Protein AF-A0A2V5SG79-F1 (afdb_monomer_lite)

Radius of gyration: 14.53 Å; chains: 1; bounding box: 36×24×41 Å

Sequence (87 aa):
MHAYSALAYQSEKVCGNGWAAVGDAAGFIDPLYSPGLDFCSYTSHVVADLLARSVSGEDVSSLVDYYNEQYPLMYRGWFESLYKDKY

Secondary structure (DSSP, 8-state):
--TTTT--EE-S--EETTEE--GGGTEE--GGG-THHHHHHHHHHHHHHHHHHHHTT---HHHHHHHHHHHHHHHHHHIIIIITT--

Structure (mmCIF, N/CA/C/O backbone):
data_AF-A0A2V5SG79-F1
#
_entry.id   AF-A0A2V5SG79-F1
#
loop_
_atom_site.group_PDB
_atom_site.id
_atom_site.type_symbol
_atom_site.label_atom_id
_atom_site.label_alt_id
_atom_site.label_comp_id
_atom_site.label_asym_id
_atom_site.label_entity_id
_atom_site.label_seq_id
_atom_site.pdbx_PDB_ins_code
_atom_site.Cartn_x
_atom_site.Cartn_y
_atom_site.Cartn_z
_atom_site.occupancy
_atom_site.B_iso_or_equiv
_atom_site.auth_seq_id
_atom_site.auth_comp_id
_atom_site.auth_asym_id
_atom_site.auth_atom_id
_atom_site.pdbx_PDB_model_num
ATOM 1 N N . MET A 1 1 ? 22.276 -16.679 -17.759 1.00 44.47 1 MET A N 1
ATOM 2 C CA . MET A 1 1 ? 21.566 -17.006 -16.505 1.00 44.47 1 MET A CA 1
ATOM 3 C C . MET A 1 1 ? 20.373 -16.056 -16.417 1.00 44.47 1 MET A C 1
ATOM 5 O O . MET A 1 1 ? 20.585 -14.881 -16.178 1.00 44.47 1 MET A O 1
ATOM 9 N N . HIS A 1 2 ? 19.152 -16.517 -16.712 1.00 53.25 2 HIS A N 1
ATOM 10 C CA . HIS A 1 2 ? 17.917 -15.702 -16.691 1.00 53.25 2 HIS A CA 1
ATOM 11 C C . HIS A 1 2 ? 17.238 -15.700 -15.306 1.00 53.25 2 HIS A C 1
ATOM 13 O O . HIS A 1 2 ? 16.025 -15.582 -15.207 1.00 53.25 2 HIS A O 1
ATOM 19 N N . ALA A 1 3 ? 17.999 -15.858 -14.218 1.00 53.34 3 ALA A N 1
ATOM 20 C CA . ALA A 1 3 ? 17.437 -16.080 -12.880 1.00 53.34 3 ALA A CA 1
ATOM 21 C C . ALA A 1 3 ? 16.639 -14.882 -12.314 1.00 53.34 3 ALA A C 1
ATOM 23 O O . ALA A 1 3 ? 15.965 -15.034 -11.303 1.00 53.34 3 ALA A O 1
ATOM 24 N N . TYR A 1 4 ? 16.691 -13.719 -12.976 1.00 53.34 4 TYR A N 1
ATOM 25 C CA . TYR A 1 4 ? 16.073 -12.463 -12.538 1.00 53.34 4 TYR A CA 1
ATOM 26 C C . TYR A 1 4 ? 15.200 -11.797 -13.617 1.00 53.34 4 TYR A C 1
ATOM 28 O O . TYR A 1 4 ? 14.939 -10.600 -13.542 1.00 53.34 4 TYR A O 1
ATOM 36 N N . SER A 1 5 ? 14.763 -12.522 -14.654 1.00 55.41 5 SER A N 1
ATOM 37 C CA . SER A 1 5 ? 13.838 -11.942 -15.639 1.00 55.41 5 SER A CA 1
ATOM 38 C C . SER A 1 5 ? 12.402 -11.929 -15.099 1.00 55.41 5 SER A C 1
ATOM 40 O O . SER A 1 5 ? 11.863 -12.995 -14.811 1.00 55.41 5 SER A O 1
ATOM 42 N N . ALA A 1 6 ? 11.804 -10.732 -15.030 1.00 66.81 6 ALA A N 1
ATOM 43 C CA . ALA A 1 6 ? 10.423 -10.430 -14.617 1.00 66.81 6 ALA A CA 1
ATOM 44 C C . ALA A 1 6 ? 10.091 -10.640 -13.123 1.00 66.81 6 ALA A C 1
ATOM 46 O O . ALA A 1 6 ? 9.111 -11.294 -12.781 1.00 66.81 6 ALA A O 1
ATOM 47 N N . LEU A 1 7 ? 10.881 -10.037 -12.225 1.00 79.12 7 LEU A N 1
ATOM 48 C CA . LEU A 1 7 ? 10.565 -9.988 -10.788 1.00 79.12 7 LEU A CA 1
ATOM 49 C C . LEU A 1 7 ? 9.459 -8.992 -10.414 1.00 79.12 7 LEU A C 1
ATOM 51 O O . LEU A 1 7 ? 8.998 -9.025 -9.281 1.00 79.12 7 LEU A O 1
ATOM 55 N N . ALA A 1 8 ? 9.066 -8.081 -11.306 1.00 88.19 8 ALA A N 1
ATOM 56 C CA . ALA A 1 8 ? 8.088 -7.053 -10.969 1.00 88.19 8 ALA A CA 1
ATOM 57 C C . ALA A 1 8 ? 6.675 -7.647 -10.830 1.00 88.19 8 ALA A C 1
ATOM 59 O O . ALA A 1 8 ? 6.198 -8.337 -11.732 1.00 88.19 8 ALA A O 1
ATOM 60 N N . TYR A 1 9 ? 5.998 -7.350 -9.722 1.00 91.88 9 TYR A 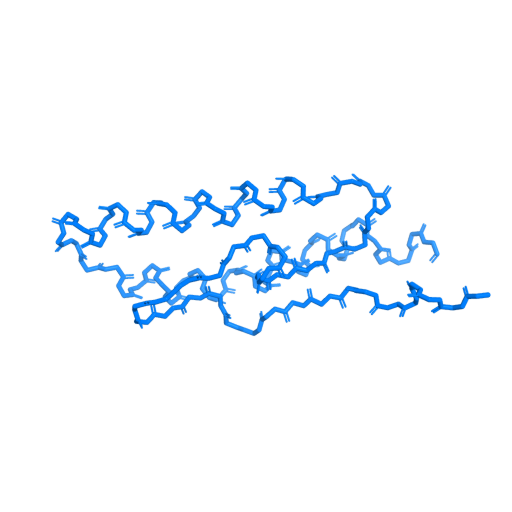N 1
ATOM 61 C CA . TYR A 1 9 ? 4.619 -7.765 -9.456 1.00 91.88 9 TYR A CA 1
ATOM 62 C C . TYR A 1 9 ? 3.917 -6.776 -8.526 1.00 91.88 9 TYR A C 1
ATOM 64 O O . TYR A 1 9 ? 4.552 -6.029 -7.787 1.00 91.88 9 TYR A O 1
ATOM 72 N N . GLN A 1 10 ? 2.588 -6.817 -8.519 1.00 93.88 10 GLN A N 1
ATOM 73 C CA . GLN A 1 10 ? 1.763 -6.104 -7.548 1.00 93.88 10 GLN A CA 1
ATOM 74 C C . GLN A 1 10 ? 0.595 -6.986 -7.111 1.00 93.88 10 GLN A C 1
ATOM 76 O O . GLN A 1 10 ? 0.092 -7.787 -7.902 1.00 93.88 10 GLN A O 1
ATOM 81 N N . SER A 1 11 ? 0.146 -6.814 -5.872 1.00 95.19 11 SER A N 1
ATOM 82 C CA . SER A 1 11 ? -1.095 -7.412 -5.385 1.00 95.19 11 SER A CA 1
ATOM 83 C C . SER A 1 11 ? -2.305 -6.624 -5.886 1.00 95.19 11 SER A C 1
ATOM 85 O O . SER A 1 11 ? -2.287 -5.395 -5.912 1.00 95.19 11 SER A O 1
ATOM 87 N N . GLU A 1 12 ? -3.387 -7.321 -6.236 1.00 92.69 12 GLU A N 1
ATOM 88 C CA . GLU A 1 12 ? -4.664 -6.682 -6.602 1.00 92.69 12 GLU A CA 1
ATOM 89 C C . GLU A 1 12 ? -5.351 -6.022 -5.398 1.00 92.69 12 GLU A C 1
ATOM 91 O O . GLU A 1 12 ? -6.082 -5.047 -5.547 1.00 92.69 12 GLU A O 1
ATOM 96 N N . LYS A 1 13 ? -5.108 -6.559 -4.197 1.00 96.19 13 LYS A N 1
ATOM 97 C CA . LYS A 1 13 ? -5.624 -6.061 -2.922 1.00 96.19 13 LYS A CA 1
ATOM 98 C C . LYS A 1 13 ? -4.508 -6.106 -1.885 1.00 96.19 13 LYS A C 1
ATOM 100 O O . LYS A 1 13 ? -3.800 -7.106 -1.801 1.00 96.19 13 LYS A O 1
ATOM 105 N N . VAL A 1 14 ? -4.369 -5.052 -1.087 1.00 97.88 14 VAL A N 1
ATOM 106 C CA . VAL A 1 14 ? -3.278 -4.901 -0.107 1.00 97.88 14 VAL A CA 1
ATOM 107 C C . VAL A 1 14 ? -3.758 -4.795 1.334 1.00 97.88 14 VAL A C 1
ATOM 109 O O . VAL A 1 14 ? -2.946 -4.884 2.249 1.00 97.88 14 VAL A O 1
ATOM 112 N N . CYS A 1 15 ? -5.058 -4.654 1.577 1.00 97.88 15 CYS A N 1
ATOM 113 C CA . CYS A 1 15 ? -5.618 -4.754 2.921 1.00 97.88 15 CYS A CA 1
ATOM 114 C C . CYS A 1 15 ? -7.075 -5.215 2.918 1.00 97.88 15 CYS A C 1
ATOM 116 O O . CYS A 1 15 ? -7.786 -5.119 1.918 1.00 97.88 15 CYS A O 1
ATOM 118 N N . GLY A 1 16 ? -7.546 -5.707 4.057 1.00 95.94 16 GLY A N 1
ATOM 119 C CA . GLY A 1 16 ? -8.930 -6.102 4.268 1.00 95.94 16 GLY A CA 1
ATOM 120 C C . GLY A 1 16 ? -9.223 -6.333 5.744 1.00 95.94 16 GLY A C 1
ATOM 121 O O . GLY A 1 16 ? -8.429 -5.983 6.614 1.00 95.94 16 GLY A O 1
ATOM 122 N N . ASN A 1 17 ? -10.376 -6.934 6.039 1.00 92.25 17 ASN A N 1
ATOM 123 C CA . ASN A 1 17 ? -10.757 -7.208 7.421 1.00 92.25 17 ASN A CA 1
ATOM 124 C C . ASN A 1 17 ? -9.726 -8.128 8.103 1.00 92.25 17 ASN A C 1
ATOM 126 O O . ASN A 1 17 ? -9.587 -9.292 7.725 1.00 92.25 17 ASN A O 1
ATOM 130 N N . GLY A 1 18 ? -9.016 -7.591 9.098 1.00 89.81 18 GLY A N 1
ATOM 131 C CA . GLY A 1 18 ? -8.036 -8.321 9.900 1.00 89.81 18 GLY A CA 1
ATOM 132 C C . GLY A 1 18 ? -6.682 -8.576 9.230 1.00 89.81 18 GLY A C 1
ATOM 133 O O . GLY A 1 18 ? -5.892 -9.337 9.783 1.00 89.81 18 GLY A O 1
ATOM 134 N N . TRP A 1 19 ? -6.388 -7.978 8.069 1.00 96.50 19 TRP A N 1
ATOM 135 C CA . TRP A 1 19 ? -5.091 -8.162 7.409 1.00 96.50 19 TRP A CA 1
ATOM 136 C C . TRP A 1 19 ? -4.663 -6.957 6.563 1.00 96.50 19 TRP A C 1
ATOM 138 O O . TRP A 1 19 ? -5.486 -6.236 5.999 1.00 96.50 19 TRP A O 1
ATOM 148 N N . ALA A 1 20 ? -3.350 -6.777 6.433 1.00 98.00 20 ALA A N 1
ATOM 149 C CA . ALA A 1 20 ? -2.735 -5.836 5.505 1.00 98.00 20 ALA A CA 1
ATOM 150 C C . ALA A 1 20 ? -1.361 -6.351 5.049 1.00 98.00 20 ALA A C 1
ATOM 152 O O . ALA A 1 20 ? -0.668 -7.032 5.806 1.00 98.00 20 ALA A O 1
ATOM 153 N N . ALA A 1 21 ? -0.981 -6.026 3.817 1.00 98.19 21 ALA A N 1
ATOM 154 C CA . ALA A 1 21 ? 0.309 -6.320 3.213 1.00 98.19 21 ALA A CA 1
ATOM 155 C C . ALA A 1 21 ? 1.167 -5.047 3.140 1.00 98.19 21 ALA A C 1
ATOM 157 O O . ALA A 1 21 ? 0.662 -3.953 2.880 1.00 98.19 21 ALA A O 1
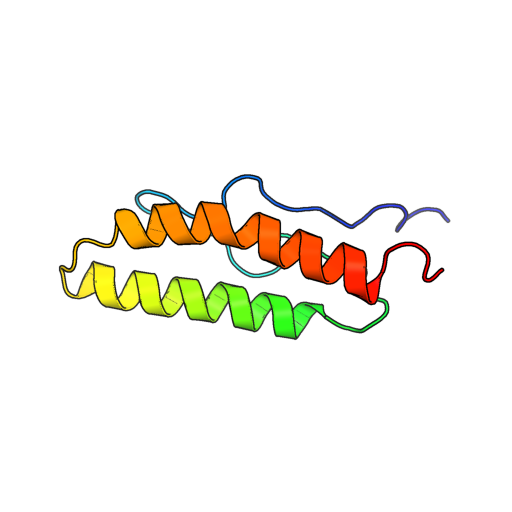ATOM 158 N N . VAL A 1 22 ? 2.474 -5.199 3.360 1.00 98.25 22 VAL A N 1
ATOM 159 C CA . VAL A 1 22 ? 3.468 -4.115 3.321 1.00 98.25 22 VAL A CA 1
ATOM 160 C C . VAL A 1 22 ? 4.736 -4.579 2.606 1.00 98.25 22 VAL A C 1
ATOM 162 O O . VAL A 1 22 ? 5.001 -5.779 2.523 1.00 98.25 22 VAL A O 1
ATOM 165 N N . GLY A 1 23 ? 5.521 -3.629 2.098 1.00 96.75 23 GLY A N 1
ATOM 166 C CA . GLY A 1 23 ? 6.748 -3.889 1.345 1.00 96.75 23 GLY A CA 1
ATOM 167 C C . GLY A 1 23 ? 6.512 -4.836 0.175 1.00 96.75 23 GLY A C 1
ATOM 168 O O . GLY A 1 23 ? 5.498 -4.738 -0.517 1.00 96.75 23 GLY A O 1
ATOM 169 N N . ASP A 1 24 ? 7.426 -5.786 0.004 1.00 96.06 24 ASP A N 1
ATOM 170 C CA . ASP A 1 24 ? 7.378 -6.767 -1.080 1.00 96.06 24 ASP A CA 1
ATOM 171 C C . ASP A 1 24 ? 6.096 -7.613 -1.055 1.00 96.06 24 ASP A C 1
ATOM 173 O O . ASP A 1 24 ? 5.587 -7.982 -2.105 1.00 96.06 24 ASP A O 1
ATOM 177 N N . ALA A 1 25 ? 5.489 -7.852 0.116 1.00 96.75 25 ALA A N 1
ATOM 178 C CA . ALA A 1 25 ? 4.212 -8.567 0.179 1.00 96.75 25 ALA A CA 1
ATOM 179 C C . ALA A 1 25 ? 3.066 -7.792 -0.495 1.00 96.75 25 ALA A C 1
ATOM 181 O O . ALA A 1 25 ? 2.105 -8.404 -0.954 1.00 96.75 25 ALA A O 1
ATOM 182 N N . ALA A 1 26 ? 3.151 -6.459 -0.556 1.00 97.06 26 ALA A N 1
ATOM 183 C CA . ALA A 1 26 ? 2.218 -5.652 -1.330 1.00 97.06 26 ALA A CA 1
ATOM 184 C C . ALA A 1 26 ? 2.583 -5.699 -2.822 1.00 97.06 26 ALA A C 1
ATOM 186 O O . ALA A 1 26 ? 1.711 -5.942 -3.657 1.00 97.06 26 ALA A O 1
ATOM 187 N N . GL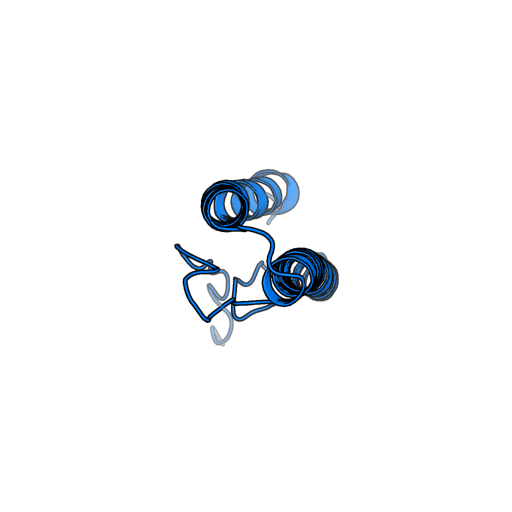Y A 1 27 ? 3.862 -5.510 -3.156 1.00 94.75 27 GLY A N 1
ATOM 188 C CA . GLY A 1 27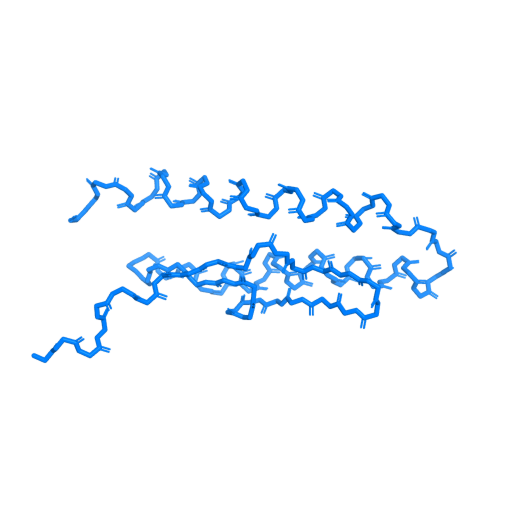 ? 4.370 -5.561 -4.527 1.00 94.75 27 GLY A CA 1
ATOM 189 C C . GLY A 1 27 ? 5.859 -5.243 -4.612 1.00 94.75 27 GLY A C 1
ATOM 190 O O . GLY A 1 27 ? 6.453 -4.732 -3.666 1.00 94.75 27 GLY A O 1
ATOM 191 N N . PHE A 1 28 ? 6.455 -5.522 -5.767 1.00 93.12 28 PHE A N 1
ATOM 192 C CA . PHE A 1 28 ? 7.878 -5.348 -6.031 1.00 93.12 28 PHE A CA 1
ATOM 193 C C . PHE A 1 28 ? 8.086 -4.663 -7.383 1.00 93.12 28 PHE A C 1
ATOM 195 O O . PHE A 1 28 ? 7.566 -5.117 -8.400 1.00 93.12 28 PHE A O 1
ATOM 202 N N . ILE A 1 29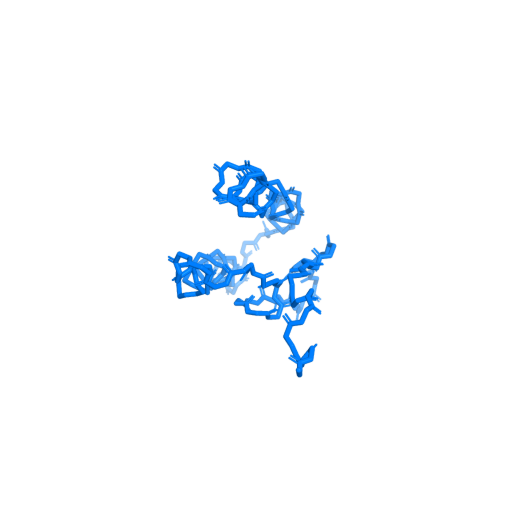 ? 8.872 -3.585 -7.395 1.00 90.00 29 ILE A N 1
ATOM 203 C CA . ILE A 1 29 ? 9.269 -2.850 -8.604 1.00 90.00 29 ILE A CA 1
ATOM 204 C C . ILE A 1 29 ? 10.733 -3.172 -8.917 1.00 90.00 29 ILE A C 1
ATOM 206 O O . ILE A 1 29 ? 11.514 -3.470 -8.015 1.00 90.00 29 ILE A O 1
ATOM 210 N N . ASP A 1 30 ? 11.103 -3.108 -10.199 1.00 88.69 30 ASP A N 1
ATOM 211 C CA . ASP A 1 30 ? 12.484 -3.282 -10.654 1.00 88.69 30 ASP A CA 1
ATOM 212 C C . ASP A 1 30 ? 13.476 -2.451 -9.802 1.00 88.69 30 ASP A C 1
ATOM 214 O O . ASP A 1 30 ? 13.257 -1.254 -9.583 1.00 88.69 30 ASP A O 1
ATOM 218 N N . PRO A 1 31 ? 14.565 -3.057 -9.289 1.00 89.00 31 PRO A N 1
ATOM 219 C CA . PRO A 1 31 ? 15.466 -2.394 -8.356 1.00 89.00 31 PRO A CA 1
ATOM 220 C C . PRO A 1 31 ? 16.410 -1.367 -9.007 1.00 89.00 31 PRO A C 1
ATOM 222 O O . PRO A 1 31 ? 17.263 -0.833 -8.298 1.00 89.00 31 PRO A O 1
ATOM 225 N N . LEU A 1 32 ? 16.283 -1.061 -10.309 1.00 88.62 32 LEU A N 1
ATOM 226 C CA . LEU A 1 32 ? 17.165 -0.150 -11.058 1.00 88.62 32 LEU A CA 1
ATOM 227 C C . LEU A 1 32 ? 17.440 1.182 -10.339 1.00 88.62 32 LEU A C 1
ATOM 229 O O . LEU A 1 32 ? 18.581 1.642 -10.316 1.00 88.62 32 LEU A O 1
ATOM 233 N N . TYR A 1 33 ? 16.418 1.778 -9.719 1.00 89.44 33 TYR A N 1
ATOM 234 C CA . TYR A 1 33 ? 16.533 3.044 -8.982 1.00 89.44 33 TYR A CA 1
ATOM 235 C C . TYR A 1 33 ? 16.521 2.874 -7.456 1.00 89.44 33 TYR A C 1
ATOM 237 O O . TYR A 1 33 ? 16.307 3.836 -6.729 1.00 89.44 33 TYR A O 1
ATOM 245 N N . SER A 1 34 ? 16.755 1.657 -6.955 1.00 91.75 34 SER A N 1
ATOM 246 C CA . SER A 1 34 ? 16.685 1.309 -5.526 1.00 91.75 34 SER A CA 1
ATOM 247 C C . SER A 1 34 ? 15.373 1.711 -4.805 1.00 91.75 34 SER A C 1
ATOM 249 O O . SER A 1 34 ? 15.439 2.123 -3.647 1.00 91.75 34 SER A O 1
ATOM 251 N N . PRO A 1 35 ? 14.171 1.557 -5.411 1.00 92.06 35 PRO A N 1
ATOM 252 C CA . PRO A 1 35 ? 12.905 2.019 -4.821 1.00 92.06 35 PRO A CA 1
ATOM 253 C C . PRO A 1 35 ? 12.442 1.220 -3.590 1.00 92.06 35 PRO A C 1
ATOM 255 O O . PRO A 1 35 ? 11.479 1.611 -2.933 1.00 92.06 35 PRO A O 1
ATOM 258 N N . GLY A 1 36 ? 13.052 0.064 -3.302 1.00 92.38 36 GLY A N 1
ATOM 259 C CA . GLY A 1 36 ? 12.474 -0.943 -2.403 1.00 92.38 36 GLY A CA 1
ATOM 260 C C . GLY A 1 36 ? 12.194 -0.441 -0.984 1.00 92.38 36 GLY A C 1
ATOM 261 O O . GLY A 1 36 ? 11.133 -0.718 -0.428 1.00 92.38 36 GLY A O 1
ATOM 262 N N . LEU A 1 37 ? 13.104 0.346 -0.399 1.00 95.25 37 LEU A N 1
ATOM 263 C CA . LEU A 1 37 ? 12.900 0.899 0.946 1.00 95.25 37 LEU A CA 1
ATOM 264 C C . LEU A 1 37 ? 11.887 2.044 0.970 1.00 95.25 37 LEU A C 1
ATOM 266 O O . LEU A 1 37 ? 11.146 2.155 1.948 1.00 95.25 37 LEU A O 1
ATOM 270 N N . ASP A 1 38 ? 11.801 2.845 -0.091 1.00 93.56 38 ASP A N 1
ATOM 271 C CA . ASP A 1 38 ? 10.766 3.875 -0.208 1.00 93.56 38 ASP A CA 1
ATOM 272 C C . ASP A 1 38 ? 9.382 3.221 -0.299 1.00 93.56 38 ASP A C 1
ATOM 274 O O . ASP A 1 38 ? 8.450 3.616 0.402 1.00 93.56 38 ASP A O 1
ATOM 278 N N . PHE A 1 39 ? 9.270 2.147 -1.084 1.00 93.56 39 PHE A N 1
ATOM 279 C CA . PHE A 1 39 ? 8.044 1.366 -1.225 1.00 93.56 39 PHE A CA 1
ATOM 280 C C . PHE A 1 39 ? 7.625 0.683 0.086 1.00 93.56 39 PHE A C 1
ATOM 282 O O . PHE A 1 39 ? 6.463 0.752 0.505 1.00 93.56 39 PHE A O 1
ATOM 289 N N . CYS A 1 40 ? 8.587 0.066 0.776 1.00 96.56 40 CYS A N 1
ATOM 290 C CA . CYS A 1 40 ? 8.383 -0.527 2.094 1.00 96.56 40 CYS A CA 1
ATOM 291 C C . CYS A 1 40 ? 7.939 0.519 3.121 1.00 96.56 40 CYS A C 1
ATOM 293 O O . CYS A 1 40 ? 6.978 0.291 3.857 1.00 96.56 40 CYS A O 1
ATOM 295 N N . SER A 1 41 ? 8.576 1.691 3.127 1.00 97.62 41 SER A N 1
ATOM 296 C CA . SER A 1 41 ? 8.239 2.782 4.044 1.00 97.62 41 SER A CA 1
ATOM 297 C C . SER A 1 41 ? 6.843 3.338 3.773 1.00 97.62 41 SER A C 1
ATOM 299 O O . SER A 1 41 ? 6.063 3.490 4.710 1.00 97.62 41 SER A O 1
ATOM 301 N N . TYR A 1 42 ? 6.496 3.585 2.506 1.00 96.19 42 TYR A N 1
ATOM 302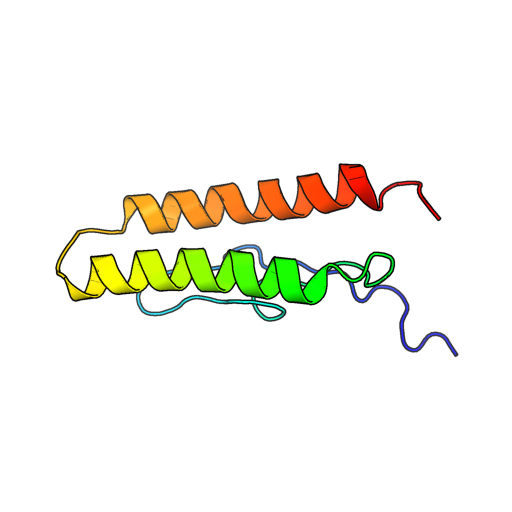 C CA . TYR A 1 42 ? 5.174 4.071 2.106 1.00 96.19 42 TYR A CA 1
ATOM 303 C C . TYR A 1 42 ? 4.059 3.121 2.560 1.00 96.19 42 TYR A C 1
ATOM 305 O O . TYR A 1 42 ? 3.152 3.521 3.292 1.00 96.19 42 TYR A O 1
ATOM 313 N N . THR A 1 43 ? 4.149 1.849 2.168 1.00 97.81 43 THR A N 1
ATOM 314 C CA . THR A 1 43 ? 3.119 0.849 2.490 1.00 97.81 43 THR A CA 1
ATOM 315 C C . THR A 1 43 ? 3.012 0.611 3.999 1.00 97.81 43 THR A C 1
ATOM 317 O O . THR A 1 43 ? 1.905 0.560 4.534 1.00 97.81 43 THR A O 1
ATOM 320 N N . SER A 1 44 ? 4.144 0.545 4.709 1.00 98.38 44 SER A N 1
ATOM 321 C CA . SER A 1 44 ? 4.164 0.383 6.170 1.00 98.38 44 SER A CA 1
ATOM 322 C C . SER A 1 44 ? 3.561 1.581 6.896 1.00 98.38 44 SER A C 1
ATOM 324 O O . SER A 1 44 ? 2.849 1.401 7.880 1.00 98.38 44 SER A O 1
ATOM 326 N N . HIS A 1 45 ? 3.808 2.800 6.413 1.00 98.44 45 HIS A N 1
ATOM 327 C CA . HIS A 1 45 ? 3.261 4.013 7.012 1.00 98.44 45 HIS A CA 1
ATOM 328 C C . HIS A 1 45 ? 1.733 4.070 6.898 1.00 98.44 45 HIS A C 1
ATOM 330 O O . HIS A 1 45 ? 1.057 4.307 7.898 1.00 98.44 45 HIS A O 1
ATOM 336 N N . VAL A 1 46 ? 1.183 3.793 5.710 1.00 97.81 46 VAL A N 1
ATOM 337 C CA . VAL A 1 46 ? -0.275 3.780 5.498 1.00 97.81 46 VAL A CA 1
ATOM 338 C C . VAL A 1 46 ? -0.946 2.722 6.377 1.00 97.81 46 VAL A C 1
ATOM 340 O O . VAL A 1 46 ? -1.946 3.005 7.035 1.00 97.81 46 VAL A O 1
ATOM 343 N N . VAL A 1 47 ? -0.377 1.514 6.441 1.00 98.25 47 VAL A N 1
ATOM 344 C CA . VAL A 1 47 ? -0.916 0.433 7.280 1.00 98.25 47 VAL A CA 1
ATOM 345 C C . VAL A 1 47 ? -0.809 0.763 8.769 1.00 98.25 47 VAL A C 1
ATOM 347 O O . VAL A 1 47 ? -1.735 0.458 9.516 1.00 98.25 47 VAL A O 1
ATOM 350 N N . ALA A 1 48 ? 0.271 1.411 9.213 1.00 98.50 48 ALA A N 1
ATOM 351 C CA . ALA A 1 48 ? 0.413 1.840 10.602 1.00 98.50 48 ALA A CA 1
ATOM 352 C C . ALA A 1 48 ? -0.646 2.884 11.004 1.00 98.50 48 ALA A C 1
ATOM 354 O O . ALA A 1 48 ? -1.215 2.762 12.088 1.00 98.50 48 ALA A O 1
ATOM 355 N N . ASP A 1 49 ? -0.951 3.861 10.140 1.00 98.19 49 ASP A N 1
ATOM 356 C CA . ASP A 1 49 ? -2.020 4.846 10.383 1.00 98.19 49 ASP A CA 1
ATOM 357 C C . ASP A 1 49 ? -3.403 4.178 10.434 1.00 98.19 49 ASP A C 1
ATOM 359 O O . ASP A 1 49 ? -4.164 4.384 11.381 1.00 98.19 49 ASP A O 1
ATOM 363 N N . LEU A 1 50 ? -3.703 3.300 9.468 1.00 97.69 50 LEU A N 1
ATOM 364 C CA . LEU A 1 50 ? -4.942 2.512 9.451 1.00 97.69 50 LEU A CA 1
ATOM 365 C C . LEU A 1 50 ? -5.101 1.669 10.721 1.00 97.69 50 LEU A C 1
ATOM 367 O O . LEU A 1 50 ? -6.178 1.644 11.320 1.00 97.69 50 LEU A O 1
ATOM 371 N N . LEU A 1 51 ? -4.031 0.991 11.144 1.00 97.69 51 LEU A N 1
ATOM 372 C CA . LEU A 1 51 ? -4.034 0.176 12.352 1.00 97.69 51 LEU A CA 1
ATOM 373 C C . LEU A 1 51 ? -4.272 1.041 13.591 1.00 97.69 51 LEU A C 1
ATOM 375 O O . LEU A 1 51 ? -5.111 0.680 14.410 1.00 97.69 51 LEU A O 1
ATOM 379 N N . ALA A 1 52 ? -3.586 2.181 13.714 1.00 98.31 52 ALA A N 1
ATOM 380 C CA . ALA A 1 52 ? -3.734 3.094 14.845 1.00 98.31 52 ALA A CA 1
ATOM 381 C C . ALA A 1 52 ? -5.182 3.592 15.012 1.00 98.31 52 ALA A C 1
ATOM 383 O O . ALA A 1 52 ? -5.704 3.584 16.127 1.00 98.31 52 ALA A O 1
ATOM 384 N N . ARG A 1 53 ? -5.850 3.955 13.911 1.00 97.69 53 ARG A N 1
ATOM 385 C CA . ARG A 1 53 ? -7.272 4.351 13.904 1.00 97.69 53 ARG A CA 1
ATOM 386 C C . ARG A 1 53 ? -8.207 3.182 14.204 1.00 97.69 53 ARG A C 1
ATOM 388 O O . ARG A 1 53 ? -9.166 3.304 14.956 1.00 97.69 53 ARG A O 1
ATOM 395 N N . SER A 1 54 ? -7.926 2.006 13.650 1.00 96.81 54 SER A N 1
ATOM 396 C CA . SER A 1 54 ? -8.755 0.830 13.916 1.00 96.81 54 SER A CA 1
ATOM 397 C C . SER A 1 54 ? -8.714 0.438 15.398 1.00 96.81 54 SER A C 1
ATOM 399 O O . SER A 1 54 ? -9.759 0.184 15.997 1.00 96.81 54 SER A O 1
ATOM 401 N N . VAL A 1 55 ? -7.529 0.448 16.024 1.00 97.38 55 VAL A N 1
ATOM 402 C CA . VAL A 1 55 ? -7.395 0.114 17.453 1.00 97.38 55 VAL A CA 1
ATOM 403 C C . VAL A 1 55 ? -7.929 1.208 18.381 1.00 97.38 55 VAL A C 1
ATOM 405 O O . VAL A 1 55 ? -8.254 0.903 19.527 1.00 97.38 55 VAL A O 1
ATOM 408 N N . SER A 1 56 ? -8.058 2.458 17.914 1.00 98.12 56 SER A N 1
ATOM 409 C CA . SER A 1 56 ? -8.729 3.538 18.656 1.00 98.12 56 SER A CA 1
ATOM 410 C C . SER A 1 56 ? -10.262 3.436 18.608 1.00 98.12 56 SER A C 1
ATOM 412 O O . SER A 1 56 ? -10.945 4.175 19.318 1.00 98.12 56 SER A O 1
ATOM 414 N N . GLY A 1 57 ? -10.807 2.495 17.827 1.00 97.50 57 GLY A N 1
ATOM 415 C CA . GLY A 1 57 ? -12.244 2.272 17.672 1.00 97.50 57 GLY A CA 1
ATOM 416 C C . GLY A 1 57 ? -12.885 3.079 16.543 1.00 97.50 57 GLY A C 1
ATOM 417 O O . GLY A 1 57 ? -14.113 3.120 16.461 1.00 97.50 57 GLY A O 1
ATOM 418 N N . GLU A 1 58 ? -12.094 3.719 15.679 1.00 98.06 58 GLU A N 1
ATOM 419 C CA . GLU A 1 58 ? -12.608 4.384 14.481 1.00 98.06 58 GLU A CA 1
ATOM 420 C C . GLU A 1 58 ? -13.045 3.358 13.422 1.00 98.06 58 GLU A C 1
ATOM 422 O O . GLU A 1 58 ? -12.413 2.315 13.231 1.00 98.06 58 GLU A O 1
ATOM 427 N N . ASP A 1 59 ? -14.116 3.675 12.688 1.00 96.81 59 ASP A N 1
ATOM 428 C CA . ASP A 1 59 ? -14.484 2.921 11.489 1.00 96.81 59 ASP A CA 1
ATOM 429 C C . ASP A 1 59 ? -13.544 3.293 10.335 1.00 96.81 59 ASP A C 1
ATOM 431 O O . ASP A 1 59 ? -13.605 4.391 9.780 1.00 96.81 59 ASP A O 1
ATOM 435 N N . VAL A 1 60 ? -12.667 2.357 9.977 1.00 97.19 60 VAL A N 1
ATOM 436 C CA . VAL A 1 60 ? -11.670 2.517 8.911 1.00 97.19 60 VAL A CA 1
ATOM 437 C C . VAL A 1 60 ? -12.102 1.893 7.584 1.00 97.19 60 VAL A C 1
ATOM 439 O O . VAL A 1 60 ? -11.297 1.843 6.657 1.00 97.19 60 VAL A O 1
ATOM 442 N N . SER A 1 61 ? -13.344 1.411 7.458 1.00 96.81 61 SER A N 1
ATOM 443 C CA . SER A 1 61 ? -13.795 0.655 6.277 1.00 96.81 61 SER A CA 1
ATOM 444 C C . SER A 1 61 ? -13.606 1.443 4.976 1.00 96.81 61 SER A C 1
ATOM 446 O O . SER A 1 61 ? -13.037 0.932 4.015 1.00 96.81 61 SER A O 1
ATOM 448 N N . SER A 1 62 ? -13.971 2.729 4.977 1.00 97.56 62 SER A N 1
ATOM 449 C CA . SER A 1 62 ? -13.785 3.613 3.818 1.00 97.56 62 SER A CA 1
ATOM 450 C C . SER A 1 62 ? -12.314 3.890 3.498 1.00 97.56 62 SER A C 1
ATOM 452 O O . SER A 1 62 ? -11.955 4.032 2.332 1.00 97.56 62 SER A O 1
ATOM 454 N N . LEU A 1 63 ? -11.444 3.941 4.511 1.00 97.25 63 LEU A N 1
ATOM 455 C CA . LEU A 1 63 ? -10.004 4.130 4.323 1.00 97.25 63 LEU A CA 1
ATOM 456 C C . LEU A 1 63 ? -9.334 2.861 3.779 1.00 97.25 63 LEU A C 1
ATOM 458 O O . LEU A 1 63 ? -8.410 2.952 2.974 1.00 97.25 63 LEU A O 1
ATOM 462 N N . VAL A 1 64 ? -9.809 1.685 4.194 1.00 97.75 64 VAL A N 1
ATOM 463 C CA . VAL A 1 64 ? -9.391 0.383 3.656 1.00 97.75 64 VAL A CA 1
ATOM 464 C C . VAL A 1 64 ? -9.770 0.265 2.181 1.00 97.75 64 VAL A C 1
ATOM 466 O O . VAL A 1 64 ? -8.931 -0.123 1.366 1.00 97.75 64 VAL A O 1
ATOM 469 N N . ASP A 1 65 ? -11.003 0.624 1.822 1.00 97.56 65 ASP A N 1
ATOM 470 C CA . ASP A 1 65 ? -11.451 0.623 0.426 1.00 97.56 65 ASP A CA 1
ATOM 471 C C . ASP A 1 65 ? -10.636 1.620 -0.405 1.00 97.56 65 ASP A C 1
ATOM 473 O O . ASP A 1 65 ? -10.049 1.247 -1.421 1.00 97.56 65 ASP A O 1
ATOM 477 N N . TYR A 1 66 ? -10.477 2.847 0.099 1.00 97.56 66 TYR A N 1
ATOM 478 C CA . TYR A 1 66 ? -9.654 3.869 -0.539 1.00 97.56 66 TYR A CA 1
ATOM 479 C C . TYR A 1 66 ? -8.212 3.399 -0.762 1.00 97.56 66 TYR A C 1
ATOM 481 O O . TYR A 1 66 ? -7.677 3.554 -1.858 1.00 97.56 66 TYR A O 1
ATOM 489 N N . TYR A 1 67 ? -7.563 2.794 0.237 1.00 97.75 67 TYR A N 1
ATOM 490 C CA . TYR A 1 67 ? -6.181 2.339 0.083 1.00 97.75 67 TYR A CA 1
ATOM 491 C C . TYR A 1 67 ? -6.045 1.238 -0.978 1.00 97.75 67 TYR A C 1
ATOM 493 O O . TYR A 1 67 ? -5.117 1.287 -1.787 1.00 97.75 67 TYR A O 1
ATOM 501 N N . ASN A 1 68 ? -6.994 0.298 -1.039 1.00 97.88 68 ASN A N 1
ATOM 502 C CA . ASN A 1 68 ? -7.017 -0.722 -2.091 1.00 97.88 68 ASN A CA 1
ATOM 503 C C . ASN A 1 68 ? -7.232 -0.131 -3.493 1.00 97.88 68 ASN A C 1
ATOM 505 O O . ASN A 1 68 ? -6.686 -0.664 -4.454 1.00 97.88 68 ASN A O 1
ATOM 509 N N . GLU A 1 69 ? -7.973 0.970 -3.626 1.00 97.50 69 GLU A N 1
ATOM 510 C CA . GLU A 1 69 ? -8.123 1.683 -4.901 1.00 97.50 69 GLU A CA 1
ATOM 511 C C . GLU A 1 69 ? -6.863 2.472 -5.285 1.00 97.50 69 GLU A C 1
ATOM 513 O O . GLU A 1 69 ? -6.474 2.501 -6.454 1.00 97.50 69 GLU A O 1
ATOM 518 N N . GLN A 1 70 ? -6.207 3.113 -4.314 1.00 96.44 70 GLN A N 1
ATOM 519 C CA . GLN A 1 70 ? -5.055 3.976 -4.581 1.00 96.44 70 GLN A CA 1
ATOM 520 C C . GLN A 1 70 ? -3.758 3.205 -4.818 1.00 96.44 70 GLN A C 1
ATOM 522 O O . GLN A 1 70 ? -2.919 3.651 -5.602 1.00 96.44 70 GLN A O 1
ATOM 527 N N . TYR A 1 71 ? -3.567 2.063 -4.158 1.00 96.69 71 TYR A N 1
ATOM 528 C CA . TYR A 1 71 ? -2.315 1.318 -4.244 1.00 96.69 71 TYR A CA 1
ATOM 529 C C . TYR A 1 71 ? -1.938 0.920 -5.690 1.00 96.69 71 TYR A C 1
ATOM 531 O O . TYR A 1 71 ? -0.821 1.245 -6.110 1.00 96.69 71 TYR A O 1
ATOM 539 N N . PRO A 1 72 ? -2.837 0.326 -6.507 1.00 94.94 72 PRO A N 1
ATOM 540 C CA . PRO A 1 72 ? -2.523 -0.009 -7.897 1.00 94.94 72 PRO A CA 1
ATOM 541 C C . PRO A 1 72 ? -2.226 1.223 -8.760 1.00 94.94 72 PRO A C 1
ATOM 543 O O . PRO A 1 72 ? -1.394 1.163 -9.666 1.00 94.94 72 PRO A O 1
ATOM 546 N N . LEU A 1 73 ? -2.885 2.356 -8.485 1.00 94.69 73 LEU A N 1
ATOM 547 C CA . LEU A 1 73 ? -2.641 3.617 -9.191 1.00 94.69 73 LEU A CA 1
ATOM 548 C C . LEU A 1 73 ? -1.245 4.163 -8.880 1.00 94.69 73 LEU A C 1
ATOM 550 O O . LEU A 1 73 ? -0.532 4.581 -9.791 1.00 94.69 73 LEU A O 1
ATOM 554 N N . MET A 1 74 ? -0.838 4.116 -7.611 1.00 93.69 74 MET A N 1
ATOM 555 C CA . MET A 1 74 ? 0.497 4.515 -7.167 1.00 93.69 74 MET A CA 1
ATOM 556 C C . MET A 1 74 ? 1.580 3.634 -7.800 1.00 93.69 74 MET A C 1
ATOM 558 O O . MET A 1 74 ? 2.500 4.169 -8.424 1.00 93.69 74 MET A O 1
ATOM 562 N N . TYR A 1 75 ? 1.436 2.305 -7.718 1.00 94.44 75 TYR A N 1
ATOM 563 C CA . TYR A 1 75 ? 2.391 1.362 -8.309 1.00 94.44 75 TYR A CA 1
ATOM 564 C C . TYR A 1 75 ? 2.530 1.597 -9.818 1.00 94.44 75 TYR A C 1
ATOM 566 O O . TYR A 1 75 ? 3.638 1.737 -10.342 1.00 94.44 75 TYR A O 1
ATOM 574 N N . ARG A 1 76 ? 1.396 1.713 -10.523 1.00 93.06 76 ARG A N 1
ATOM 575 C CA . ARG A 1 76 ? 1.372 1.993 -11.961 1.00 93.06 76 ARG A CA 1
ATOM 576 C C . ARG A 1 76 ? 2.024 3.332 -12.292 1.00 93.06 76 ARG A C 1
ATOM 578 O O . ARG A 1 76 ? 2.797 3.396 -13.242 1.00 93.06 76 ARG A O 1
ATOM 585 N N . GLY A 1 77 ? 1.753 4.377 -11.512 1.00 92.81 77 GLY A N 1
ATOM 586 C CA . GLY A 1 77 ? 2.353 5.697 -11.697 1.00 92.81 77 GLY A CA 1
ATOM 587 C C . GLY A 1 77 ? 3.876 5.669 -11.580 1.00 92.81 77 GLY A C 1
ATOM 588 O O . GLY A 1 77 ? 4.562 6.258 -12.416 1.00 92.81 77 GLY A O 1
ATOM 589 N N . TRP A 1 78 ? 4.415 4.938 -10.601 1.00 91.19 78 TRP A N 1
ATOM 590 C CA . TRP A 1 78 ? 5.859 4.722 -10.463 1.00 91.19 78 TRP A CA 1
ATOM 591 C C . TRP A 1 78 ? 6.425 3.960 -11.659 1.00 91.19 78 TRP A C 1
ATOM 593 O O . TRP A 1 78 ? 7.395 4.412 -12.268 1.00 91.19 78 TRP A O 1
ATOM 603 N N . PHE A 1 79 ? 5.794 2.844 -12.033 1.00 91.12 79 PHE A N 1
ATOM 604 C CA . PHE A 1 79 ? 6.213 2.033 -13.173 1.00 91.12 79 PHE A CA 1
ATOM 605 C C . PHE A 1 79 ? 6.244 2.841 -14.480 1.00 91.12 79 PHE A C 1
ATOM 607 O O . PHE A 1 79 ? 7.264 2.882 -15.167 1.00 91.12 79 PHE A O 1
ATOM 614 N N . GLU A 1 80 ? 5.146 3.521 -14.814 1.00 92.12 80 GLU A N 1
ATOM 615 C CA . GLU A 1 80 ? 5.011 4.271 -16.066 1.00 92.12 80 GLU A CA 1
ATOM 616 C C . GLU A 1 80 ? 5.934 5.492 -16.125 1.00 92.12 80 GLU A C 1
ATOM 618 O O . GLU A 1 80 ? 6.460 5.801 -17.192 1.00 92.12 80 GLU A O 1
ATOM 623 N N . SER A 1 81 ? 6.158 6.171 -14.998 1.00 91.62 81 SER A N 1
ATOM 624 C CA . SER A 1 81 ? 6.975 7.389 -14.971 1.00 91.62 81 SER A CA 1
ATOM 625 C C . SER A 1 81 ? 8.475 7.097 -14.982 1.00 91.62 81 SER A C 1
ATOM 627 O O . SER A 1 81 ? 9.242 7.846 -15.591 1.00 91.62 81 SER A O 1
ATOM 629 N N . LEU A 1 82 ? 8.901 6.036 -14.290 1.00 89.44 82 LEU A N 1
ATOM 630 C CA . LEU A 1 82 ? 10.316 5.792 -14.001 1.00 89.44 82 LEU A CA 1
ATOM 631 C C . LEU A 1 82 ? 10.910 4.607 -14.762 1.00 89.44 82 LEU A C 1
ATOM 633 O O . LEU A 1 82 ? 12.110 4.620 -14.998 1.00 89.44 82 LEU A O 1
ATOM 637 N N . TYR A 1 83 ? 10.119 3.605 -15.154 1.00 88.50 83 TYR A N 1
ATOM 638 C CA . TYR A 1 83 ? 10.655 2.336 -15.674 1.00 88.50 83 TYR A CA 1
ATOM 639 C C . TYR A 1 83 ? 10.243 2.055 -17.115 1.00 88.50 83 TYR A C 1
ATOM 641 O O . TYR A 1 83 ? 11.045 1.549 -17.900 1.00 88.50 83 TYR A O 1
ATOM 649 N N . LYS A 1 84 ? 9.008 2.401 -17.490 1.00 88.00 84 LYS A N 1
ATOM 650 C CA . LYS A 1 84 ? 8.489 2.134 -18.831 1.00 88.00 84 LYS A CA 1
ATOM 651 C C . LYS A 1 84 ? 9.349 2.820 -19.901 1.00 88.00 84 LYS A C 1
ATOM 653 O O . LYS A 1 84 ? 9.549 4.035 -19.872 1.00 88.00 84 LYS A O 1
ATOM 658 N N . ASP A 1 85 ? 9.836 2.015 -20.844 1.00 89.19 85 ASP A N 1
ATOM 659 C CA . ASP A 1 85 ? 10.675 2.431 -21.973 1.00 89.19 85 ASP A CA 1
ATOM 660 C C . ASP A 1 85 ? 12.007 3.101 -21.557 1.00 89.19 85 ASP A C 1
ATOM 662 O O . ASP A 1 85 ? 12.558 3.916 -22.302 1.00 89.19 85 ASP A O 1
ATOM 666 N N . LYS A 1 86 ? 12.523 2.809 -20.349 1.00 83.00 86 LYS A N 1
ATOM 667 C CA . LYS A 1 86 ? 13.782 3.387 -19.829 1.00 83.00 86 LYS A CA 1
ATOM 668 C C . LYS A 1 86 ? 15.004 2.478 -19.946 1.00 83.00 86 LYS A C 1
ATOM 670 O O . LYS A 1 86 ? 16.110 2.943 -19.670 1.00 83.00 86 LYS A O 1
ATOM 675 N N . TYR A 1 87 ? 14.821 1.229 -20.361 1.00 79.38 87 TYR A N 1
ATOM 676 C CA . TYR A 1 87 ? 15.874 0.246 -20.612 1.00 79.38 87 TYR A CA 1
ATOM 677 C C . TYR A 1 87 ? 15.377 -0.853 -21.553 1.00 79.38 87 TYR A C 1
ATOM 679 O O . TYR A 1 87 ? 14.140 -1.015 -21.670 1.00 79.38 87 TYR A O 1
#

pLDDT: mean 91.68, std 11.04, range [44.47, 98.5]

Foldseek 3Di:
DCPPPPQWDADLAADDVPDGHAQCRGTDDDCPVPCRVVRRCVRVVLVVVLVVCVVVVHDCVVVRVVCSVVSVVVSVCCCVPPPPPPD